Protein AF-A0A2V7FT05-F1 (afdb_monomer_lite)

Structure (mmCIF, N/CA/C/O backbone):
data_AF-A0A2V7FT05-F1
#
_entry.id   AF-A0A2V7FT05-F1
#
loop_
_atom_site.group_PDB
_atom_site.id
_atom_site.type_symbol
_atom_site.label_atom_id
_atom_site.label_alt_id
_atom_site.label_comp_id
_atom_site.label_asym_id
_atom_site.label_entity_id
_atom_site.label_seq_id
_atom_site.pdbx_PDB_ins_code
_atom_site.Cartn_x
_atom_site.Cartn_y
_atom_site.Cartn_z
_atom_site.occupancy
_atom_site.B_iso_or_equiv
_atom_site.auth_seq_id
_atom_site.auth_comp_id
_atom_site.auth_asym_id
_atom_site.auth_atom_id
_atom_site.pdbx_PDB_model_num
ATOM 1 N N . ASP A 1 1 ? 3.538 20.530 1.019 1.00 69.94 1 ASP A N 1
ATOM 2 C CA . ASP A 1 1 ? 3.277 19.730 2.228 1.00 69.94 1 ASP A CA 1
ATOM 3 C C . ASP A 1 1 ? 2.851 18.371 1.721 1.00 69.94 1 ASP A C 1
ATOM 5 O O . ASP A 1 1 ? 1.812 18.276 1.081 1.00 69.94 1 ASP A O 1
ATOM 9 N N . ASP A 1 2 ? 3.705 17.367 1.893 1.00 90.06 2 ASP A N 1
ATOM 10 C CA . ASP A 1 2 ? 3.581 16.067 1.212 1.00 90.06 2 ASP A CA 1
ATOM 11 C C . ASP A 1 2 ? 2.844 15.045 2.094 1.00 90.06 2 ASP A C 1
ATOM 13 O O . ASP A 1 2 ? 2.969 13.826 1.953 1.00 90.06 2 ASP A O 1
ATOM 17 N N . ARG A 1 3 ? 2.080 15.560 3.063 1.00 92.94 3 ARG A N 1
ATOM 18 C CA . ARG A 1 3 ? 1.306 14.789 4.029 1.00 92.94 3 ARG A CA 1
ATOM 19 C C . ARG A 1 3 ? -0.085 14.499 3.491 1.00 92.94 3 ARG A C 1
ATOM 21 O O . ARG A 1 3 ? -0.807 15.399 3.071 1.00 92.94 3 ARG A O 1
ATOM 28 N N . ILE A 1 4 ? -0.488 13.239 3.589 1.00 93.44 4 ILE A N 1
ATOM 29 C CA . ILE A 1 4 ? -1.838 12.786 3.256 1.00 93.44 4 ILE A CA 1
ATOM 30 C C . ILE A 1 4 ? -2.488 12.258 4.532 1.00 93.44 4 ILE A C 1
ATOM 32 O O . ILE A 1 4 ? -2.078 11.234 5.084 1.00 93.44 4 ILE A O 1
ATOM 36 N N . LEU A 1 5 ? -3.518 12.964 4.999 1.00 93.50 5 LEU A N 1
ATOM 37 C CA . LEU A 1 5 ? -4.339 12.530 6.125 1.00 93.50 5 LEU A CA 1
ATOM 38 C C . LEU A 1 5 ? -5.333 11.470 5.653 1.00 93.50 5 LEU A C 1
ATOM 40 O O . LEU A 1 5 ? -6.181 11.722 4.798 1.00 93.50 5 LEU A O 1
ATOM 44 N N . LEU A 1 6 ? -5.229 10.276 6.223 1.00 92.69 6 LEU A N 1
ATOM 45 C CA . LEU A 1 6 ? -6.147 9.185 5.938 1.00 92.69 6 LEU A CA 1
ATOM 46 C C . LEU A 1 6 ? -7.409 9.310 6.790 1.00 92.69 6 LEU A C 1
ATOM 48 O O . LEU A 1 6 ? -7.375 9.777 7.924 1.00 92.69 6 LEU A O 1
ATOM 52 N N . GLY A 1 7 ? -8.543 8.844 6.271 1.00 90.06 7 GLY A N 1
ATOM 53 C CA . GLY A 1 7 ? -9.758 8.749 7.077 1.00 90.06 7 GLY A CA 1
ATOM 54 C C . GLY A 1 7 ? -9.591 7.753 8.242 1.00 90.06 7 GLY A C 1
ATOM 55 O O . GLY A 1 7 ? -8.896 6.747 8.090 1.00 90.06 7 GLY A O 1
ATOM 56 N N . PRO A 1 8 ? -10.295 7.933 9.376 1.00 86.44 8 PRO A N 1
ATOM 57 C CA . PRO A 1 8 ? -10.126 7.118 10.595 1.00 86.44 8 PRO A CA 1
ATOM 58 C C . PRO A 1 8 ? -10.452 5.621 10.420 1.00 86.44 8 PRO A C 1
ATOM 60 O O . PRO A 1 8 ? -10.115 4.776 11.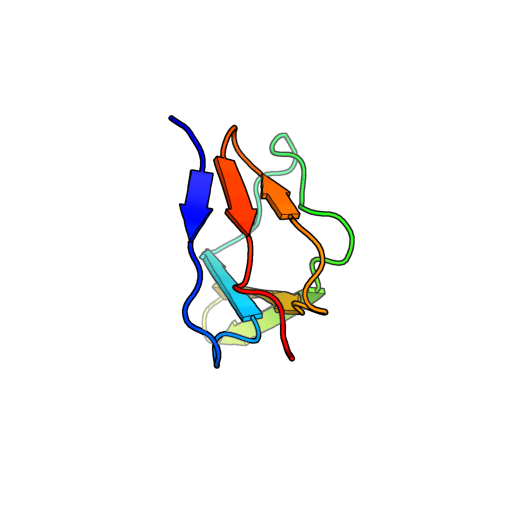254 1.00 86.44 8 PRO A O 1
ATOM 63 N N . ARG A 1 9 ? -11.141 5.271 9.331 1.00 88.38 9 ARG A N 1
ATOM 64 C CA . ARG A 1 9 ? -11.528 3.896 8.988 1.00 88.38 9 ARG A CA 1
ATOM 65 C C . ARG A 1 9 ? -10.745 3.321 7.810 1.00 88.38 9 ARG A C 1
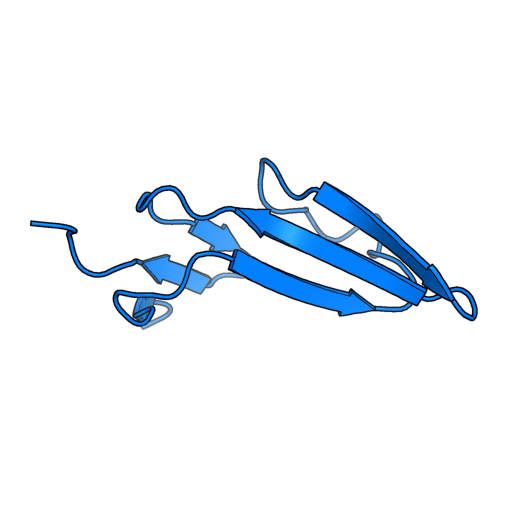ATOM 67 O O . ARG A 1 9 ? -10.995 2.173 7.453 1.00 88.38 9 ARG A O 1
ATOM 74 N N . VAL A 1 10 ? -9.815 4.074 7.222 1.00 92.38 10 VAL A N 1
ATOM 75 C CA . VAL A 1 10 ? -8.946 3.560 6.159 1.00 92.38 10 VAL A CA 1
ATOM 76 C C . VAL A 1 10 ? -7.989 2.544 6.777 1.00 92.38 10 VAL A C 1
ATOM 78 O O . VAL A 1 10 ? -7.320 2.826 7.768 1.00 92.38 10 VAL A O 1
ATOM 81 N N . ARG A 1 11 ? -7.978 1.331 6.223 1.00 92.50 11 ARG A N 1
ATOM 82 C CA . ARG A 1 11 ? -7.165 0.206 6.717 1.00 92.50 11 ARG A CA 1
ATOM 83 C C . ARG A 1 11 ? -6.134 -0.281 5.714 1.00 92.50 11 ARG A C 1
ATOM 85 O O . ARG A 1 11 ? -5.244 -1.026 6.096 1.00 92.50 11 ARG A O 1
ATOM 92 N N . HIS A 1 12 ? -6.269 0.112 4.451 1.00 95.31 12 HIS A N 1
ATOM 93 C CA . HIS A 1 12 ? -5.418 -0.377 3.382 1.00 95.31 12 HIS A CA 1
ATOM 94 C C . HIS A 1 12 ? -5.098 0.748 2.405 1.00 95.31 12 HIS A C 1
ATOM 96 O O . HIS A 1 12 ? -5.987 1.528 2.055 1.00 95.31 12 HIS A O 1
ATOM 102 N N . LEU A 1 13 ? -3.853 0.787 1.939 1.00 94.56 13 LEU A N 1
ATOM 103 C CA . LEU A 1 13 ? -3.489 1.450 0.689 1.00 94.56 13 LEU A CA 1
ATOM 104 C C . LEU A 1 13 ? -3.399 0.392 -0.402 1.00 94.56 13 LEU A C 1
ATOM 106 O O . LEU A 1 13 ? -2.900 -0.712 -0.167 1.00 94.56 13 LEU A O 1
ATOM 110 N N . VAL A 1 14 ? -3.933 0.713 -1.577 1.00 95.44 14 VAL A N 1
ATOM 111 C CA . VAL A 1 14 ? -4.105 -0.258 -2.653 1.00 95.44 14 VAL A CA 1
ATOM 112 C C . VAL A 1 14 ? -3.660 0.335 -3.980 1.00 95.44 14 VAL A C 1
ATOM 114 O O . VAL A 1 14 ? -4.053 1.446 -4.327 1.00 95.44 14 VAL A O 1
ATOM 117 N N . TRP A 1 15 ? -2.895 -0.444 -4.742 1.00 94.12 15 TRP A N 1
ATOM 118 C CA . TRP A 1 15 ? -2.536 -0.146 -6.126 1.00 94.12 15 TRP A CA 1
ATOM 119 C C . TRP A 1 15 ? -3.050 -1.258 -7.033 1.00 94.12 15 TRP A C 1
ATOM 121 O O . TRP A 1 15 ? -2.846 -2.441 -6.755 1.00 94.12 15 TRP A O 1
ATOM 131 N N . MET A 1 16 ? -3.700 -0.871 -8.127 1.00 92.31 16 MET A N 1
ATOM 132 C CA . MET A 1 16 ? -4.159 -1.778 -9.174 1.00 92.31 16 MET A CA 1
ATOM 133 C C . MET A 1 16 ? -3.376 -1.471 -10.447 1.00 92.31 16 MET A C 1
ATOM 135 O O . MET A 1 16 ? -3.619 -0.456 -11.093 1.00 92.31 16 MET A O 1
ATOM 139 N N . VAL A 1 17 ? -2.408 -2.324 -10.767 1.00 88.44 17 VAL A N 1
ATOM 140 C CA . VAL A 1 17 ? -1.513 -2.177 -11.925 1.00 88.44 17 VAL A CA 1
ATOM 141 C C . VAL A 1 17 ? -1.238 -3.551 -12.534 1.00 88.44 17 VAL A C 1
ATOM 143 O O . VAL A 1 17 ? -1.396 -4.570 -11.860 1.00 88.44 17 VAL A O 1
ATOM 146 N N . ASP A 1 18 ? -0.810 -3.599 -13.793 1.00 91.25 18 ASP A N 1
ATOM 147 C CA . ASP A 1 18 ? -0.479 -4.871 -14.454 1.00 91.25 18 ASP A CA 1
ATOM 148 C C . ASP A 1 18 ? 0.724 -5.549 -13.803 1.00 91.25 18 ASP A C 1
ATOM 150 O O . ASP A 1 18 ? 0.728 -6.755 -13.598 1.00 91.25 18 ASP A O 1
ATOM 154 N N . ARG A 1 19 ? 1.750 -4.782 -13.431 1.00 90.88 19 ARG A N 1
ATOM 155 C CA . ARG A 1 19 ? 2.832 -5.258 -12.569 1.00 90.88 19 ARG A CA 1
ATOM 156 C C . ARG A 1 19 ? 3.556 -4.083 -11.942 1.00 90.88 19 ARG A C 1
ATOM 158 O O . ARG A 1 19 ? 3.723 -3.040 -12.569 1.00 90.88 19 ARG A O 1
ATOM 165 N N . TRP A 1 20 ? 4.012 -4.257 -10.710 1.00 92.19 20 TRP A N 1
ATOM 166 C CA . TRP A 1 20 ? 4.866 -3.271 -10.068 1.00 92.19 20 TRP A CA 1
ATOM 167 C C . TRP A 1 20 ? 6.201 -3.163 -10.808 1.00 92.19 20 TRP A C 1
ATOM 169 O O . TRP A 1 20 ? 6.876 -4.171 -11.035 1.00 92.19 20 TRP A O 1
ATOM 179 N N . HIS A 1 21 ? 6.589 -1.944 -11.181 1.00 90.88 21 HIS A N 1
ATOM 180 C CA . HIS A 1 21 ? 7.837 -1.718 -11.898 1.00 90.88 21 HIS A CA 1
ATOM 181 C C . HIS A 1 21 ? 9.044 -2.003 -10.981 1.00 90.88 21 HIS A C 1
ATOM 183 O O . HIS A 1 21 ? 9.110 -1.443 -9.886 1.00 90.88 21 HIS A O 1
ATOM 189 N N . PRO A 1 22 ? 10.037 -2.811 -11.401 1.00 90.50 22 PRO A N 1
ATOM 190 C CA . PRO A 1 22 ? 11.120 -3.263 -10.520 1.00 90.50 22 PRO A CA 1
ATOM 191 C C . PRO A 1 22 ? 12.033 -2.134 -10.025 1.00 90.50 22 PRO A C 1
ATOM 193 O O . PRO A 1 22 ? 12.609 -2.244 -8.949 1.00 90.50 22 PRO A O 1
ATOM 196 N N . ALA A 1 23 ? 12.146 -1.037 -10.781 1.00 92.69 23 ALA A N 1
ATOM 197 C CA . ALA A 1 23 ? 12.930 0.131 -10.369 1.00 92.69 23 ALA A CA 1
ATOM 198 C C . ALA A 1 23 ? 12.222 1.031 -9.337 1.00 92.69 23 ALA A C 1
ATOM 200 O O . ALA A 1 23 ? 12.848 1.945 -8.809 1.00 92.69 23 ALA A O 1
ATOM 201 N N . VAL A 1 24 ? 10.930 0.815 -9.061 1.00 90.06 24 VAL A N 1
ATOM 202 C CA . VAL A 1 24 ? 10.175 1.626 -8.096 1.00 90.06 24 VAL A CA 1
ATOM 203 C C . VAL A 1 24 ? 10.179 0.915 -6.741 1.00 90.06 24 VAL A C 1
ATOM 205 O O . VAL A 1 24 ? 9.635 -0.189 -6.641 1.00 90.06 24 VAL A O 1
ATOM 208 N N . PRO A 1 25 ? 10.734 1.521 -5.675 1.00 91.88 25 PRO A N 1
ATOM 209 C CA . PRO A 1 25 ? 10.703 0.927 -4.345 1.00 91.88 25 PRO A CA 1
ATOM 210 C C . PRO A 1 25 ? 9.268 0.663 -3.878 1.00 91.88 25 PRO A C 1
ATOM 212 O O . PRO A 1 25 ? 8.406 1.544 -3.923 1.00 91.88 25 PRO A O 1
ATOM 215 N N . ARG A 1 26 ? 9.015 -0.560 -3.408 1.00 92.19 26 ARG A N 1
ATOM 216 C CA . ARG A 1 26 ? 7.743 -0.926 -2.775 1.00 92.19 26 ARG A CA 1
ATOM 217 C C . ARG A 1 26 ? 7.727 -0.422 -1.328 1.00 92.19 26 ARG A C 1
ATOM 219 O O . ARG A 1 26 ? 8.753 -0.536 -0.654 1.00 92.19 26 ARG A O 1
ATOM 226 N N . PRO A 1 27 ? 6.585 0.071 -0.819 1.00 92.06 27 PRO A N 1
ATOM 227 C CA . PRO A 1 27 ? 6.403 0.254 0.614 1.00 92.06 27 PRO A CA 1
ATOM 228 C C . PRO A 1 27 ? 6.714 -1.047 1.377 1.00 92.06 27 PRO A C 1
ATOM 230 O O . PRO A 1 27 ? 6.334 -2.130 0.911 1.00 92.06 27 PRO A O 1
ATOM 233 N N . PRO A 1 28 ? 7.374 -0.978 2.544 1.00 90.06 28 PRO A N 1
ATOM 234 C CA . PRO A 1 28 ? 7.587 -2.151 3.384 1.00 90.06 28 PRO A CA 1
ATOM 235 C C . PRO A 1 28 ? 6.259 -2.832 3.732 1.00 90.06 28 PRO A C 1
ATOM 237 O O . PRO A 1 28 ? 5.308 -2.167 4.126 1.00 90.06 28 PRO A O 1
ATOM 240 N N . GLY A 1 29 ? 6.189 -4.157 3.586 1.00 91.69 29 GLY A N 1
ATOM 241 C CA . GLY A 1 29 ? 4.976 -4.926 3.891 1.00 91.69 29 GLY A CA 1
ATOM 242 C C . GLY A 1 29 ? 3.904 -4.931 2.793 1.00 91.69 29 GLY A C 1
ATOM 243 O O . GLY A 1 29 ? 2.830 -5.490 3.011 1.00 91.69 29 GLY A O 1
ATOM 244 N N . LEU A 1 30 ? 4.174 -4.359 1.613 1.00 94.50 30 LEU A N 1
ATOM 245 C CA . LEU A 1 30 ? 3.268 -4.437 0.465 1.00 94.50 30 LEU A CA 1
ATOM 246 C C . LEU A 1 30 ? 3.071 -5.897 0.021 1.00 94.50 30 LEU A C 1
ATOM 248 O O . LEU A 1 30 ? 4.020 -6.570 -0.384 1.00 94.50 30 LEU A O 1
ATOM 252 N N . ARG A 1 31 ? 1.827 -6.375 0.066 1.00 95.31 31 ARG A N 1
ATOM 253 C CA . ARG A 1 31 ? 1.445 -7.733 -0.342 1.00 95.31 31 ARG A CA 1
ATOM 254 C C . ARG A 1 31 ? 0.930 -7.734 -1.771 1.00 95.31 31 ARG A C 1
ATOM 256 O O . ARG A 1 31 ? 0.103 -6.901 -2.127 1.00 95.31 31 ARG A O 1
ATOM 263 N N . GLU A 1 32 ? 1.365 -8.702 -2.567 1.00 95.56 32 GLU A N 1
ATOM 264 C CA . GLU A 1 32 ? 0.915 -8.870 -3.951 1.00 95.56 32 GLU A CA 1
ATOM 265 C C . GLU A 1 32 ? -0.222 -9.893 -4.019 1.00 95.56 32 GLU A C 1
ATOM 267 O O . GLU A 1 32 ? -0.139 -10.970 -3.425 1.00 95.56 32 GLU A O 1
ATOM 272 N N . ARG A 1 33 ? -1.291 -9.575 -4.751 1.00 94.56 33 ARG A N 1
ATOM 273 C CA . ARG A 1 33 ? -2.406 -10.488 -5.013 1.00 94.56 33 ARG A CA 1
ATOM 274 C C . ARG A 1 33 ? -2.690 -10.532 -6.516 1.00 94.56 33 ARG A C 1
ATOM 276 O O . ARG A 1 33 ? -3.013 -9.488 -7.083 1.00 94.56 33 ARG A O 1
ATOM 283 N N . PRO A 1 34 ? -2.609 -11.701 -7.168 1.00 93.19 34 PRO A N 1
ATOM 284 C CA . PRO A 1 34 ? -2.967 -11.809 -8.574 1.00 93.19 34 PRO A CA 1
ATOM 285 C C . PRO A 1 34 ? -4.473 -11.583 -8.759 1.00 93.19 34 PRO A C 1
ATOM 287 O O . PRO A 1 34 ? -5.290 -12.019 -7.943 1.00 93.19 34 PRO A O 1
ATOM 290 N N . LEU A 1 35 ? -4.832 -10.909 -9.845 1.00 91.06 35 LEU A N 1
ATOM 291 C CA . LEU A 1 35 ? -6.199 -10.725 -10.319 1.00 91.06 35 LEU A CA 1
ATOM 292 C C . LEU A 1 35 ? -6.363 -11.361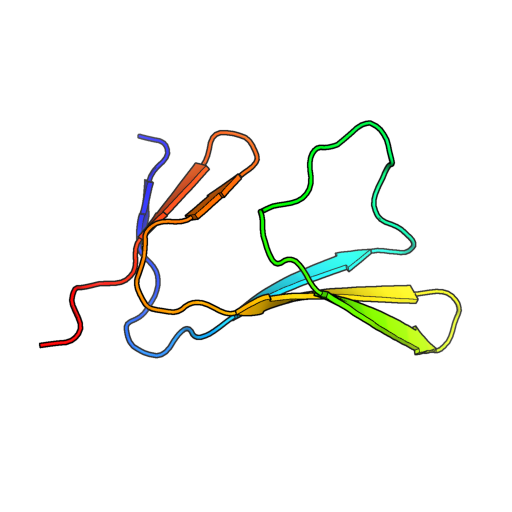 -11.711 1.00 91.06 35 LEU A C 1
ATOM 294 O O . LEU A 1 35 ? -5.377 -11.637 -12.400 1.00 91.06 35 LEU A O 1
ATOM 298 N N . PRO A 1 36 ? -7.609 -11.576 -12.168 1.00 91.81 36 PRO A N 1
ATOM 299 C CA . PRO A 1 36 ? -7.866 -12.011 -13.534 1.00 91.81 36 PRO A CA 1
ATOM 300 C C . PRO A 1 36 ? -7.287 -11.056 -14.589 1.00 91.81 36 PRO A C 1
ATOM 302 O O . PRO A 1 36 ? -7.166 -9.846 -14.369 1.00 91.81 36 PRO A O 1
ATOM 305 N N . TYR A 1 37 ? -7.021 -11.605 -15.777 1.00 88.75 37 TYR A N 1
ATOM 306 C CA . TYR A 1 37 ? -6.552 -10.865 -16.956 1.00 88.75 37 TYR A CA 1
ATOM 307 C C . TYR A 1 37 ? -5.170 -10.213 -16.790 1.00 88.75 37 TYR A C 1
ATOM 309 O O . TYR A 1 37 ? -4.945 -9.111 -17.273 1.00 88.75 37 TYR A O 1
ATOM 317 N N . GLY A 1 38 ? -4.250 -10.878 -16.083 1.00 87.00 38 GLY A N 1
ATOM 318 C CA . GLY A 1 38 ? -2.862 -10.416 -15.950 1.00 87.00 38 GLY A CA 1
ATOM 319 C C . GLY A 1 38 ? -2.671 -9.199 -15.041 1.00 87.00 38 GLY A C 1
ATOM 320 O O . GLY A 1 38 ? -1.586 -8.630 -15.023 1.00 87.00 38 GLY A O 1
ATOM 321 N N . ARG A 1 39 ? -3.700 -8.812 -14.279 1.00 90.31 39 ARG A N 1
ATOM 322 C CA . ARG A 1 39 ? -3.653 -7.679 -13.349 1.00 90.31 39 ARG A CA 1
ATOM 323 C C . ARG A 1 39 ? -3.209 -8.108 -11.961 1.00 90.31 39 ARG A C 1
ATOM 325 O O . ARG A 1 39 ? -3.377 -9.263 -11.572 1.00 90.31 39 ARG A O 1
ATOM 332 N N . TRP A 1 40 ? -2.694 -7.158 -11.191 1.00 94.81 40 TRP A N 1
ATOM 333 C CA . TRP A 1 40 ? -2.251 -7.389 -9.823 1.00 94.81 40 TRP A CA 1
ATOM 334 C C . TRP A 1 40 ? -2.798 -6.314 -8.889 1.00 94.81 40 TRP A C 1
ATOM 336 O O . TRP A 1 40 ? -2.892 -5.133 -9.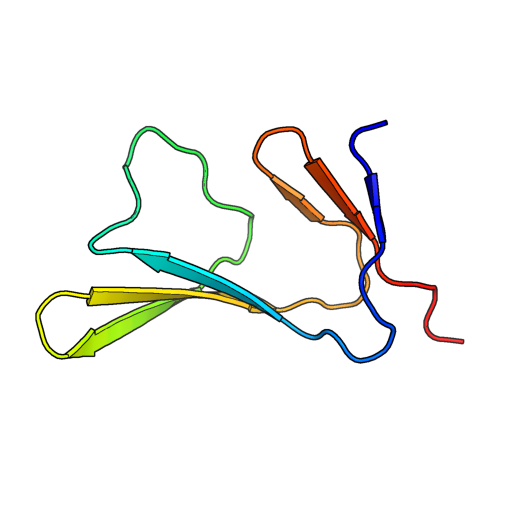231 1.00 94.81 40 TRP A O 1
ATOM 346 N N . LEU A 1 41 ? -3.177 -6.748 -7.692 1.00 96.12 41 LEU A N 1
ATOM 347 C CA . LEU A 1 41 ? -3.574 -5.889 -6.591 1.00 96.12 41 LEU A CA 1
ATOM 348 C C . LEU A 1 41 ? -2.465 -5.893 -5.548 1.00 96.12 41 LEU A C 1
ATOM 350 O O . LEU A 1 41 ? -2.154 -6.931 -4.965 1.00 96.12 41 LEU A O 1
ATOM 354 N N . TYR A 1 42 ? -1.899 -4.727 -5.286 1.00 96.25 42 TYR A N 1
ATOM 355 C CA . TYR A 1 42 ? -0.890 -4.547 -4.257 1.00 96.25 42 TYR A CA 1
ATOM 356 C C . TYR A 1 42 ? -1.541 -3.895 -3.052 1.00 96.25 42 TYR A C 1
ATOM 358 O O . TYR A 1 42 ? -2.120 -2.819 -3.178 1.00 96.25 42 TYR A O 1
ATOM 366 N N . VAL A 1 43 ? -1.484 -4.558 -1.902 1.00 96.56 43 VAL A N 1
ATOM 367 C CA . VAL A 1 43 ? -2.193 -4.147 -0.690 1.00 96.56 43 VAL A CA 1
ATOM 368 C C . VAL A 1 43 ? -1.189 -3.921 0.424 1.00 96.56 43 VAL A C 1
ATOM 370 O O . VAL A 1 43 ? -0.461 -4.838 0.806 1.00 96.56 43 VAL A O 1
ATOM 373 N N . LEU A 1 44 ? -1.181 -2.711 0.969 1.00 95.88 44 LEU A N 1
ATOM 374 C CA . LEU A 1 44 ? -0.468 -2.382 2.192 1.00 95.88 44 LEU A CA 1
ATOM 375 C C . LEU A 1 44 ? -1.477 -2.237 3.326 1.00 95.88 44 LEU A C 1
ATOM 377 O O . LEU A 1 44 ? -2.355 -1.377 3.261 1.00 95.88 44 LEU A O 1
ATOM 381 N N . ASP A 1 45 ? -1.346 -3.069 4.355 1.00 94.00 45 ASP A N 1
ATOM 382 C CA . ASP A 1 45 ? -2.159 -2.952 5.562 1.00 94.00 45 ASP A CA 1
ATOM 383 C C . ASP A 1 45 ? -1.645 -1.800 6.424 1.00 94.00 45 ASP A C 1
ATOM 385 O O . ASP A 1 45 ? -0.443 -1.644 6.627 1.00 94.00 45 ASP A O 1
ATOM 389 N N . LEU A 1 46 ? -2.570 -0.996 6.932 1.00 91.88 46 LEU A N 1
ATOM 390 C CA . LEU A 1 46 ? -2.277 0.135 7.796 1.00 91.88 46 LEU A CA 1
ATOM 391 C C . LEU A 1 46 ? -2.553 -0.253 9.245 1.00 91.88 46 LEU A C 1
ATOM 393 O O . LEU A 1 46 ? -3.686 -0.561 9.619 1.00 91.88 46 LEU A O 1
ATOM 397 N N . ASP A 1 47 ? -1.517 -0.180 10.069 1.00 86.44 47 ASP A N 1
ATOM 398 C CA . ASP A 1 47 ? -1.558 -0.432 11.513 1.00 86.44 47 ASP A CA 1
ATOM 399 C C . ASP A 1 47 ? -1.661 0.865 12.339 1.00 86.44 47 ASP A C 1
ATOM 401 O O . ASP A 1 47 ? -1.589 0.840 13.564 1.00 86.44 47 ASP A O 1
ATOM 405 N N . GLY A 1 48 ? -1.859 2.004 11.667 1.00 83.31 48 GLY A N 1
ATOM 406 C CA . GLY A 1 48 ? -1.880 3.336 12.272 1.00 83.31 48 GLY A CA 1
ATOM 407 C C . GLY A 1 48 ? -0.518 4.030 12.277 1.00 83.31 48 GLY A C 1
ATOM 408 O O . GLY A 1 48 ? -0.464 5.231 12.544 1.00 83.31 48 GLY A O 1
ATOM 409 N N . ARG A 1 49 ? 0.573 3.336 11.927 1.00 87.56 49 ARG A N 1
ATOM 410 C CA . ARG A 1 49 ? 1.877 3.978 11.749 1.00 87.56 49 ARG A CA 1
ATOM 411 C C . ARG A 1 49 ? 1.902 4.797 10.456 1.00 87.56 49 ARG A C 1
ATOM 413 O O . ARG A 1 49 ? 1.257 4.421 9.474 1.00 87.56 49 ARG A O 1
ATOM 420 N N . PRO A 1 50 ? 2.660 5.907 10.426 1.00 90.06 50 PRO A N 1
ATOM 421 C CA . PRO A 1 50 ? 2.907 6.630 9.191 1.00 90.06 50 PRO A CA 1
ATOM 422 C C . PRO A 1 50 ? 3.572 5.739 8.139 1.00 90.06 50 PRO A C 1
ATOM 424 O O . PRO A 1 50 ? 4.507 5.002 8.451 1.00 90.06 50 PRO A O 1
ATOM 427 N N . VAL A 1 51 ? 3.124 5.857 6.894 1.00 92.62 51 VAL A N 1
ATOM 428 C CA . VAL A 1 51 ? 3.724 5.180 5.738 1.00 92.62 51 VAL A CA 1
ATOM 429 C C . VAL A 1 51 ? 4.328 6.228 4.819 1.00 92.62 51 VAL A C 1
ATOM 431 O O . VAL A 1 51 ? 3.677 7.223 4.514 1.00 92.62 51 VAL A O 1
ATOM 434 N N . GLU A 1 52 ? 5.545 5.988 4.341 1.00 92.94 52 GLU A N 1
ATOM 435 C CA . GLU A 1 52 ? 6.197 6.835 3.343 1.00 92.94 52 GLU A CA 1
ATOM 436 C C . GLU A 1 52 ? 6.291 6.108 2.003 1.00 92.94 52 GLU A C 1
ATOM 438 O O . GLU A 1 52 ? 6.742 4.963 1.927 1.00 92.94 52 GLU A O 1
ATOM 443 N 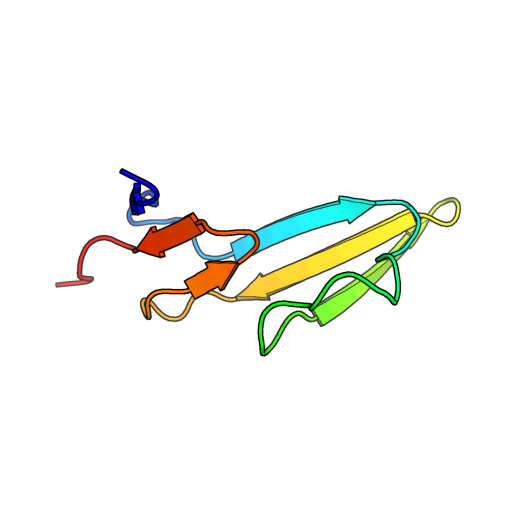N . HIS A 1 53 ? 5.841 6.765 0.936 1.00 91.56 53 HIS A N 1
ATOM 444 C CA . HIS A 1 53 ? 5.945 6.237 -0.418 1.00 91.56 53 HIS A CA 1
ATOM 445 C C . HIS A 1 53 ? 5.873 7.351 -1.461 1.00 91.56 53 HIS A C 1
ATOM 447 O O . HIS A 1 53 ? 5.019 8.228 -1.373 1.00 91.56 53 HIS A O 1
ATOM 453 N N . ALA A 1 54 ? 6.740 7.281 -2.476 1.00 88.81 54 ALA A N 1
ATOM 454 C CA . ALA A 1 54 ? 6.764 8.211 -3.609 1.00 88.81 54 ALA A CA 1
ATOM 455 C C . ALA A 1 54 ? 6.820 9.701 -3.203 1.00 88.81 54 ALA A C 1
ATOM 457 O O . ALA A 1 54 ? 6.217 10.548 -3.851 1.00 88.81 54 ALA A O 1
ATOM 458 N N . GLY A 1 55 ? 7.526 10.012 -2.110 1.00 91.38 55 GLY A N 1
ATOM 459 C CA . GLY A 1 55 ? 7.623 11.369 -1.560 1.00 91.38 55 GLY A CA 1
ATOM 460 C C . GLY A 1 55 ? 6.452 11.781 -0.663 1.00 91.38 55 GLY A C 1
ATOM 461 O O . GLY A 1 55 ? 6.543 12.806 -0.001 1.00 91.38 55 GLY A O 1
ATOM 462 N N . TYR A 1 56 ? 5.394 10.973 -0.572 1.00 92.38 56 TYR A N 1
ATOM 463 C CA . TYR A 1 56 ? 4.257 11.233 0.306 1.00 92.38 56 TYR A CA 1
ATOM 464 C C . TYR A 1 56 ? 4.399 10.541 1.654 1.00 92.38 56 TYR A C 1
ATOM 466 O O . TYR A 1 56 ? 4.875 9.405 1.742 1.00 92.38 56 TYR A O 1
ATOM 474 N N . ARG A 1 57 ? 3.888 11.199 2.697 1.00 94.12 57 ARG A N 1
ATOM 475 C CA . ARG A 1 57 ? 3.738 10.642 4.043 1.00 94.12 57 ARG A CA 1
ATOM 476 C C . ARG A 1 57 ? 2.260 10.497 4.391 1.00 94.12 57 ARG A C 1
ATOM 478 O O . ARG A 1 57 ? 1.569 11.480 4.650 1.00 94.12 57 ARG A O 1
ATOM 485 N N . PHE A 1 58 ? 1.781 9.262 4.426 1.00 93.38 58 PHE A N 1
ATOM 486 C CA . PHE A 1 58 ? 0.412 8.912 4.786 1.00 93.38 58 PHE A CA 1
ATOM 487 C C . PHE A 1 58 ? 0.303 8.752 6.297 1.00 93.38 58 PHE A C 1
ATOM 489 O O . PHE A 1 58 ? 1.045 7.971 6.894 1.00 93.38 58 PHE A O 1
ATOM 496 N N . THR A 1 59 ? -0.623 9.467 6.925 1.00 92.38 59 THR A N 1
ATOM 497 C CA . THR A 1 59 ? -0.829 9.417 8.377 1.00 92.38 59 THR A CA 1
ATOM 498 C C . THR A 1 59 ? -2.299 9.216 8.690 1.00 92.38 59 THR A C 1
ATOM 500 O O . THR A 1 59 ? -3.145 9.971 8.210 1.00 92.38 59 THR A O 1
ATOM 503 N N . SER A 1 60 ? -2.601 8.223 9.520 1.00 86.19 60 SER A N 1
ATOM 504 C CA . 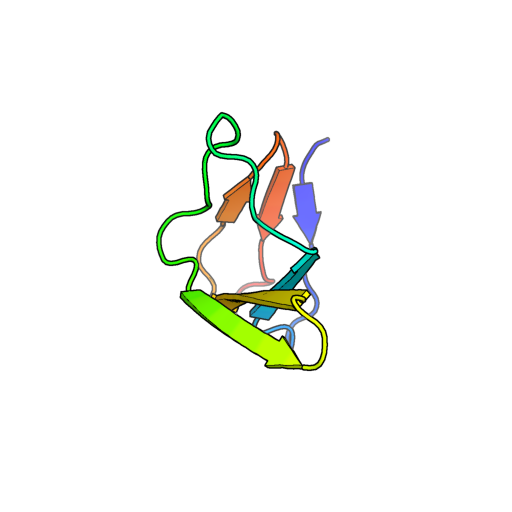SER A 1 60 ? -3.930 8.080 10.105 1.00 86.19 60 SER A CA 1
ATOM 505 C C . SER A 1 60 ? -4.078 9.032 11.295 1.00 86.19 60 SER A C 1
ATOM 507 O O . SER A 1 60 ? -3.099 9.254 12.010 1.00 86.19 60 SER A O 1
ATOM 509 N N . PRO A 1 61 ? -5.274 9.592 11.541 1.00 76.69 61 PRO A N 1
ATOM 510 C CA . PRO A 1 61 ? -5.567 10.228 12.814 1.00 76.69 61 PRO A CA 1
ATOM 511 C C . PRO A 1 61 ? -5.372 9.191 13.920 1.00 76.69 61 PRO A C 1
ATOM 513 O O . PRO A 1 61 ? -5.739 8.024 13.749 1.00 76.69 61 PRO A O 1
ATOM 516 N N . ASP A 1 62 ? -4.757 9.624 15.019 1.00 66.50 62 ASP A N 1
ATOM 517 C CA . ASP A 1 62 ? -4.492 8.789 16.185 1.00 66.50 62 ASP A CA 1
ATOM 518 C C . ASP A 1 62 ? -5.775 8.044 16.585 1.00 66.50 62 ASP A C 1
ATOM 520 O O . ASP A 1 62 ? -6.833 8.658 16.765 1.00 66.50 62 ASP A O 1
ATOM 524 N N . ARG A 1 63 ? -5.710 6.711 16.655 1.00 58.78 63 ARG A N 1
ATOM 525 C CA . ARG A 1 63 ? -6.830 5.893 17.135 1.00 58.78 63 ARG A CA 1
ATOM 526 C C . ARG A 1 63 ? -6.835 5.987 18.660 1.00 58.78 63 ARG A C 1
ATOM 528 O O . ARG A 1 63 ? -6.320 5.098 19.329 1.00 58.78 63 ARG A O 1
ATOM 535 N N . ARG A 1 64 ? -7.376 7.084 19.188 1.00 51.62 64 ARG A N 1
ATOM 536 C CA . ARG A 1 64 ? -7.841 7.136 20.578 1.00 51.62 64 ARG A CA 1
ATOM 537 C C . ARG A 1 64 ? -9.166 6.407 20.737 1.00 51.62 64 ARG A C 1
ATOM 539 O O . ARG A 1 64 ? -9.985 6.462 19.790 1.00 51.62 64 ARG A O 1
#

Radius of gyration: 12.9 Å; chains: 1; bounding box: 24×32×38 Å

pLDDT: mean 89.74, std 8.14, range [51.62, 96.56]

Secondary structure (DSSP, 8-state):
--EEEPPTT--EEEEEESS--TTSPPPTTPEEEE-STT-EEEEEE--SS-EEETTEEEEPPP--

Sequence (64 aa):
DDRILLGPRVRHLVWMVDRWHPAVPRPPGLRERPLPYGRWLYVLDLDGRPVEHAGYRFTSPDRR

Foldseek 3Di:
DQEDEDEQPDFKDKDKALDDDPPADDWPQWDWDDDPPSIIITIDTDPQDWTDGPNHIYGYDDPD